Protein AF-A0A196PBF8-F1 (afdb_monomer)

Solvent-accessible surface area (backbone atoms only — not comparable to full-atom values): 7611 Å² total; per-residue (Å²): 112,65,60,64,51,43,70,72,66,62,53,79,57,49,61,44,73,48,82,74,84,78,65,55,90,94,41,50,70,62,51,52,50,53,50,51,54,47,49,53,50,51,54,47,30,60,76,70,74,30,44,77,48,69,43,46,65,38,57,39,31,30,69,71,70,72,44,47,84,59,55,67,86,63,37,44,60,50,45,34,52,42,38,46,73,38,42,36,80,57,92,47,56,69,51,22,52,50,51,44,40,43,51,53,42,42,32,75,76,69,70,46,74,93,69,74,38,77,62,63,77,90,85,88,80,72,94,131

pLDDT: mean 85.93, std 16.29, range [35.59, 97.12]

Secondary structure (DSSP, 8-state):
-HHHHHHHH--SEEEEEPPP-SPPTT-HHHHHHHHHHHHHHHHHHHHTT-EEEEE-HHHHHHHHHS-SS--HHHHHHHHHHHHHHTT----SHHHHHHHHHHHHHHHHHH-----S-TT---------

Structure (mmCIF, N/CA/C/O backbone):
data_AF-A0A196PBF8-F1
#
_entry.id   AF-A0A196PBF8-F1
#
loop_
_atom_site.group_PDB
_atom_site.id
_atom_site.type_symbol
_atom_site.label_atom_id
_atom_site.label_alt_id
_atom_site.label_comp_id
_atom_site.label_asym_id
_atom_site.label_entity_id
_atom_site.label_seq_id
_atom_site.pdbx_PDB_ins_code
_atom_site.Cartn_x
_atom_site.Cartn_y
_atom_site.Cartn_z
_atom_site.occupancy
_atom_site.B_iso_or_equiv
_atom_site.auth_seq_id
_atom_site.auth_comp_id
_atom_site.auth_asym_id
_atom_site.auth_atom_id
_atom_site.pdbx_PDB_model_num
ATOM 1 N N . MET A 1 1 ? 2.439 -14.419 8.067 1.00 77.81 1 MET A N 1
ATOM 2 C CA . MET A 1 1 ? 2.489 -12.978 8.415 1.00 77.81 1 MET A CA 1
ATOM 3 C C . MET A 1 1 ? 1.103 -12.334 8.412 1.00 77.81 1 MET A C 1
ATOM 5 O O . MET A 1 1 ? 0.686 -11.875 9.465 1.00 77.81 1 MET A O 1
ATOM 9 N N . THR A 1 2 ? 0.373 -12.350 7.289 1.00 85.81 2 THR A N 1
ATOM 10 C CA . THR A 1 2 ? -0.939 -11.686 7.128 1.00 85.81 2 THR A CA 1
ATOM 11 C C . THR A 1 2 ? -1.983 -12.100 8.167 1.00 85.81 2 THR A C 1
ATOM 13 O O . THR A 1 2 ? -2.582 -11.231 8.783 1.00 85.81 2 THR A O 1
ATOM 16 N N . ALA A 1 3 ? -2.146 -13.403 8.431 1.00 91.12 3 ALA A N 1
ATOM 17 C CA . ALA A 1 3 ? -3.136 -13.897 9.397 1.00 91.12 3 ALA A CA 1
ATOM 18 C C . ALA A 1 3 ? -2.917 -13.305 10.798 1.00 91.12 3 ALA A C 1
ATOM 20 O O . ALA A 1 3 ? -3.830 -12.733 11.378 1.00 91.12 3 ALA A O 1
ATOM 21 N N . ARG A 1 4 ? -1.666 -13.333 11.276 1.00 95.31 4 ARG A N 1
ATOM 22 C CA . ARG A 1 4 ? -1.268 -12.751 12.565 1.00 95.31 4 ARG A CA 1
ATOM 23 C C . ARG A 1 4 ? -1.575 -11.253 12.651 1.00 95.31 4 ARG A C 1
ATOM 25 O O . ARG A 1 4 ? -1.963 -10.778 13.710 1.00 95.31 4 ARG A O 1
ATOM 32 N N . LEU A 1 5 ? -1.365 -10.504 11.565 1.00 93.56 5 LEU A N 1
ATOM 33 C CA . LEU A 1 5 ? -1.627 -9.061 11.540 1.00 93.56 5 LEU A CA 1
ATOM 34 C C . LEU A 1 5 ? -3.126 -8.752 11.507 1.00 93.56 5 LEU A C 1
ATOM 36 O O . LEU A 1 5 ? -3.553 -7.838 12.205 1.00 93.56 5 LEU A O 1
ATOM 40 N N . ILE A 1 6 ? -3.910 -9.530 10.758 1.00 94.62 6 ILE A N 1
ATOM 41 C CA . ILE A 1 6 ? -5.373 -9.427 10.761 1.00 94.62 6 ILE A CA 1
ATOM 42 C C . ILE A 1 6 ? -5.926 -9.738 12.152 1.00 94.62 6 ILE A C 1
ATOM 44 O O . ILE A 1 6 ? -6.746 -8.983 12.656 1.00 94.62 6 ILE A O 1
ATOM 48 N N . ASP A 1 7 ? -5.440 -10.794 12.801 1.00 95.69 7 ASP A N 1
ATOM 49 C CA . ASP A 1 7 ? -5.904 -11.168 14.138 1.00 95.69 7 ASP A CA 1
ATOM 50 C C . ASP A 1 7 ? -5.532 -10.111 15.187 1.00 95.69 7 ASP A C 1
ATOM 52 O O . ASP A 1 7 ? -6.352 -9.766 16.033 1.00 95.69 7 ASP A O 1
ATOM 56 N N . LYS A 1 8 ? -4.315 -9.553 15.103 1.00 96.44 8 LYS A N 1
ATOM 57 C CA . LYS A 1 8 ? -3.841 -8.521 16.033 1.00 96.44 8 LYS A CA 1
ATOM 58 C C . LYS A 1 8 ? -4.602 -7.202 15.888 1.00 96.44 8 LYS A C 1
ATOM 60 O O . LYS A 1 8 ? -4.997 -6.621 16.891 1.00 96.44 8 LYS A O 1
ATOM 65 N N . TRP A 1 9 ? -4.729 -6.700 14.663 1.00 95.31 9 TRP A N 1
ATOM 66 C CA . TRP A 1 9 ? -5.210 -5.337 14.410 1.00 95.31 9 TRP A CA 1
ATOM 67 C C . TRP A 1 9 ? -6.675 -5.268 13.990 1.00 95.31 9 TRP A C 1
ATOM 69 O O . TRP A 1 9 ? -7.223 -4.175 13.928 1.00 95.31 9 TRP A O 1
ATOM 79 N N . ARG A 1 10 ? -7.294 -6.418 13.694 1.00 95.00 10 ARG A N 1
ATOM 80 C CA . ARG A 1 10 ? -8.693 -6.559 13.264 1.00 95.00 10 ARG A CA 1
ATOM 81 C C . ARG A 1 10 ? -9.118 -5.496 12.236 1.00 95.00 10 ARG A C 1
ATOM 83 O O . ARG A 1 10 ? -10.096 -4.794 12.471 1.00 95.00 10 ARG A O 1
ATOM 90 N N . PRO A 1 11 ? -8.383 -5.345 11.118 1.00 94.81 11 PRO A N 1
ATOM 91 C CA . PRO A 1 11 ? -8.675 -4.295 10.155 1.00 94.81 11 PRO A CA 1
ATOM 92 C C . PRO A 1 11 ? -9.980 -4.578 9.402 1.00 94.81 11 PRO A C 1
ATOM 94 O O . PRO A 1 11 ? -10.255 -5.724 9.044 1.00 94.81 11 PRO A O 1
ATOM 97 N N . ASP A 1 12 ? -10.717 -3.524 9.055 1.00 93.94 12 ASP A N 1
ATOM 98 C CA . ASP A 1 12 ? -11.895 -3.620 8.179 1.00 93.94 12 ASP A CA 1
ATOM 99 C C . ASP A 1 12 ? -11.515 -3.991 6.735 1.00 93.94 12 ASP A C 1
ATOM 101 O O . ASP A 1 12 ? -12.279 -4.627 6.002 1.00 93.94 12 ASP A O 1
ATOM 105 N N . ALA A 1 13 ? -10.311 -3.595 6.312 1.00 94.88 13 ALA A N 1
ATOM 106 C CA . ALA A 1 13 ? -9.779 -3.897 4.994 1.00 94.88 13 ALA A CA 1
ATOM 107 C C . ALA A 1 13 ? -8.250 -4.035 4.985 1.00 94.88 13 ALA A C 1
ATOM 109 O O . ALA A 1 13 ? -7.533 -3.364 5.725 1.00 94.88 13 ALA A O 1
ATOM 110 N N . VAL A 1 14 ? -7.753 -4.861 4.067 1.00 95.88 14 VAL A N 1
ATOM 111 C CA . VAL A 1 14 ? -6.351 -4.916 3.651 1.00 95.88 14 VAL A CA 1
ATOM 112 C C . VAL A 1 14 ? -6.232 -4.238 2.291 1.00 95.88 14 VAL A C 1
ATOM 114 O O . VAL A 1 14 ? -6.950 -4.579 1.353 1.00 95.88 14 VAL A O 1
ATOM 117 N N . VAL A 1 15 ? -5.310 -3.289 2.171 1.00 95.50 15 VAL A N 1
ATOM 118 C CA . VAL A 1 15 ? -5.050 -2.577 0.917 1.00 95.50 15 VAL A CA 1
ATOM 119 C C . VAL A 1 15 ? -3.709 -3.028 0.362 1.00 95.50 15 VAL A C 1
ATOM 121 O O . VAL A 1 15 ? -2.726 -3.083 1.098 1.00 95.50 15 VAL A O 1
ATOM 124 N N . ILE A 1 16 ? -3.668 -3.359 -0.926 1.00 94.25 16 ILE A N 1
ATOM 125 C CA . ILE A 1 16 ? -2.442 -3.745 -1.628 1.00 94.25 16 ILE A CA 1
ATOM 126 C C . ILE A 1 16 ? -2.334 -3.022 -2.972 1.00 94.25 16 ILE A C 1
ATOM 128 O O . ILE A 1 16 ? -3.329 -2.606 -3.567 1.00 94.25 16 ILE A O 1
ATOM 132 N N . GLU A 1 17 ? -1.119 -2.896 -3.491 1.00 91.62 17 GLU A N 1
ATOM 133 C CA . GLU A 1 17 ? -0.907 -2.412 -4.855 1.00 91.62 17 GLU A CA 1
ATOM 134 C C . GLU A 1 17 ? -1.451 -3.416 -5.869 1.00 91.62 17 GLU A C 1
ATOM 136 O O . GLU A 1 17 ? -1.281 -4.622 -5.698 1.00 91.62 17 GLU A O 1
ATOM 141 N N . LYS A 1 18 ? -2.057 -2.953 -6.962 1.00 90.25 18 LYS A N 1
ATOM 142 C CA . LYS A 1 18 ? -2.538 -3.791 -8.064 1.00 90.25 18 LYS A CA 1
ATOM 143 C C . LYS A 1 18 ? -1.359 -4.367 -8.848 1.00 90.25 18 LYS A C 1
ATOM 145 O O . LYS A 1 18 ? -0.449 -3.648 -9.249 1.00 90.25 18 LYS A O 1
ATOM 150 N N . GLY A 1 19 ? -1.391 -5.674 -9.076 1.00 82.56 19 GLY A N 1
ATOM 151 C CA . GLY A 1 19 ? -0.352 -6.397 -9.793 1.00 82.56 19 GLY A CA 1
ATOM 152 C C . GLY A 1 19 ? -0.489 -6.165 -11.287 1.00 82.56 19 GLY A C 1
ATOM 153 O O . GLY A 1 19 ? -1.598 -6.149 -11.821 1.00 82.56 19 GLY A O 1
ATOM 154 N N . ILE A 1 20 ? 0.641 -5.998 -11.964 1.00 80.06 20 ILE A N 1
ATOM 155 C CA . ILE A 1 20 ? 0.693 -5.872 -13.417 1.00 80.06 20 ILE A CA 1
ATOM 156 C C . ILE A 1 20 ? 1.192 -7.207 -13.965 1.00 80.06 20 ILE A C 1
ATOM 158 O O . ILE A 1 20 ? 2.303 -7.632 -13.658 1.00 80.06 20 ILE A O 1
ATOM 162 N N . ALA A 1 21 ? 0.342 -7.880 -14.744 1.00 66.94 21 ALA A N 1
ATOM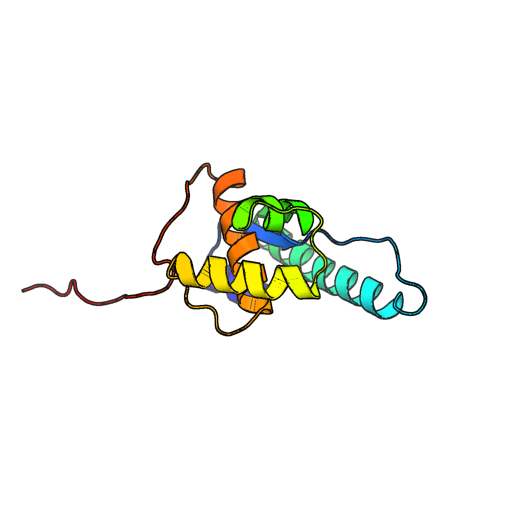 163 C CA . ALA A 1 21 ? 0.653 -9.174 -15.352 1.00 66.94 21 ALA A CA 1
ATOM 164 C C . ALA A 1 21 ? 1.579 -9.059 -16.575 1.00 66.94 21 ALA A C 1
ATOM 166 O O . ALA A 1 21 ? 2.145 -10.061 -17.001 1.00 66.94 21 ALA A O 1
ATOM 167 N N . ALA A 1 22 ? 1.745 -7.852 -17.134 1.00 64.69 22 ALA A N 1
ATOM 168 C CA . ALA A 1 22 ? 2.682 -7.607 -18.224 1.00 64.69 22 ALA A CA 1
ATOM 169 C C . ALA A 1 22 ? 4.113 -7.843 -17.719 1.00 64.69 22 ALA A C 1
ATOM 171 O O . ALA A 1 22 ? 4.675 -7.033 -16.979 1.00 64.69 22 ALA A O 1
ATOM 172 N N . GLY A 1 23 ? 4.664 -9.005 -18.072 1.00 58.12 23 GLY A N 1
ATOM 173 C CA . GLY A 1 23 ? 6.022 -9.390 -17.726 1.00 58.12 23 GLY A CA 1
ATOM 174 C C . GLY A 1 23 ? 7.022 -8.413 -18.332 1.00 58.12 23 GLY A C 1
ATOM 175 O O . GLY A 1 23 ? 6.941 -8.064 -19.507 1.00 58.12 23 GLY A O 1
ATOM 176 N N . VAL A 1 24 ? 7.984 -7.977 -17.526 1.00 63.16 24 VAL A N 1
ATOM 177 C CA . VAL A 1 24 ? 9.240 -7.463 -18.073 1.00 63.16 24 VAL A CA 1
ATOM 178 C C . VAL A 1 24 ? 10.032 -8.691 -18.498 1.00 63.16 24 VAL A C 1
ATOM 180 O O . VAL A 1 24 ? 10.229 -9.572 -17.659 1.00 63.16 24 VAL A O 1
ATOM 183 N N . ALA A 1 25 ? 10.460 -8.747 -19.761 1.00 70.06 25 ALA A N 1
ATOM 184 C CA . ALA A 1 25 ? 11.254 -9.856 -20.285 1.00 70.06 25 ALA A CA 1
ATOM 185 C C . ALA A 1 25 ? 12.413 -10.196 -19.328 1.00 70.06 25 ALA A C 1
ATOM 187 O O . ALA A 1 25 ? 13.184 -9.311 -18.941 1.00 70.06 25 ALA A O 1
ATOM 188 N N . GLY A 1 26 ? 12.493 -11.455 -18.896 1.00 76.00 26 GLY A N 1
ATOM 189 C CA . GLY A 1 26 ? 13.500 -11.938 -17.944 1.00 76.00 26 GLY A CA 1
ATOM 190 C C . GLY A 1 26 ? 13.167 -11.709 -16.461 1.00 76.00 26 GLY A C 1
ATOM 191 O O . GLY A 1 26 ? 14.025 -11.917 -15.602 1.00 76.00 26 GLY A O 1
ATOM 192 N N . LYS A 1 27 ? 11.949 -11.264 -16.121 1.00 79.81 27 LYS A N 1
ATOM 193 C CA . LYS A 1 27 ? 11.463 -11.102 -14.731 1.00 79.81 27 LYS A CA 1
ATOM 194 C C . LYS A 1 27 ? 10.181 -11.882 -14.436 1.00 79.81 27 LYS A C 1
ATOM 196 O O . LYS A 1 27 ? 9.553 -11.659 -13.400 1.00 79.81 27 LYS A O 1
ATOM 201 N N . GLU A 1 28 ? 9.797 -12.809 -15.303 1.00 83.69 28 GLU A N 1
ATOM 202 C CA . GLU A 1 28 ? 8.547 -13.569 -15.243 1.00 83.69 28 GLU A CA 1
ATOM 203 C C . GLU A 1 28 ? 8.421 -14.338 -13.925 1.00 83.69 28 GLU A C 1
ATOM 205 O O . GLU A 1 28 ? 7.393 -14.243 -13.258 1.00 83.69 28 GLU A O 1
ATOM 210 N N . ALA A 1 29 ? 9.491 -15.008 -13.485 1.00 84.50 29 ALA A N 1
ATOM 211 C CA . ALA A 1 29 ? 9.508 -15.747 -12.222 1.00 84.50 29 ALA A CA 1
ATOM 212 C C . ALA A 1 29 ? 9.235 -14.840 -11.008 1.00 84.50 29 ALA A C 1
ATOM 214 O O . ALA A 1 29 ? 8.464 -15.193 -10.116 1.00 84.50 29 ALA A O 1
ATOM 215 N N . ARG A 1 30 ? 9.810 -13.629 -10.992 1.00 83.69 30 ARG A N 1
ATOM 216 C CA . ARG A 1 30 ? 9.581 -12.646 -9.921 1.00 83.69 30 ARG A CA 1
ATOM 217 C C . ARG A 1 30 ? 8.144 -12.128 -9.936 1.00 83.69 30 ARG A C 1
ATOM 219 O O . ARG A 1 30 ? 7.551 -11.946 -8.874 1.00 83.69 30 ARG A O 1
ATOM 226 N N . VAL A 1 31 ? 7.585 -11.894 -11.124 1.00 85.12 31 VAL A N 1
ATOM 227 C CA . VAL A 1 31 ? 6.181 -11.490 -11.281 1.00 85.12 31 VAL A CA 1
ATOM 228 C C . VAL A 1 31 ? 5.262 -12.601 -10.770 1.00 85.12 31 VAL A C 1
ATOM 230 O O . VAL A 1 31 ? 4.426 -12.342 -9.908 1.00 85.12 31 VAL A O 1
ATOM 233 N N . GLN A 1 32 ? 5.465 -13.846 -11.203 1.00 87.44 32 GLN A N 1
ATOM 234 C CA . GLN A 1 32 ? 4.694 -15.007 -10.745 1.00 87.44 32 GLN A CA 1
ATOM 235 C C . GLN A 1 32 ? 4.773 -15.191 -9.226 1.00 87.44 32 GLN A C 1
ATOM 237 O O . GLN A 1 32 ? 3.748 -15.389 -8.576 1.00 87.44 32 GLN A O 1
ATOM 242 N N . GLN A 1 33 ? 5.962 -15.045 -8.639 1.00 89.19 33 GLN A N 1
ATOM 243 C CA . GLN A 1 33 ? 6.145 -15.114 -7.192 1.00 89.19 33 GLN A CA 1
ATOM 244 C C . GLN A 1 33 ? 5.346 -14.021 -6.460 1.00 89.19 33 GLN A C 1
ATOM 246 O O . GLN A 1 33 ? 4.676 -14.307 -5.467 1.00 89.19 33 GLN A O 1
ATOM 251 N N . ALA A 1 34 ? 5.351 -12.784 -6.969 1.00 87.38 34 ALA A N 1
ATOM 252 C CA . ALA A 1 34 ? 4.554 -11.692 -6.410 1.00 87.38 34 ALA A CA 1
ATOM 253 C C . ALA A 1 34 ? 3.041 -11.968 -6.504 1.00 87.38 34 ALA A C 1
ATOM 255 O O . ALA A 1 34 ? 2.302 -11.672 -5.560 1.00 87.38 34 ALA A O 1
ATOM 256 N N . PHE A 1 35 ? 2.573 -12.577 -7.599 1.00 90.69 35 PHE A N 1
ATOM 257 C CA . PHE A 1 35 ? 1.187 -13.042 -7.723 1.00 90.69 35 PHE A CA 1
ATOM 258 C C . PHE A 1 35 ? 0.865 -14.180 -6.744 1.00 90.69 35 PHE A C 1
ATOM 260 O O . PHE A 1 35 ? -0.209 -14.169 -6.145 1.00 90.69 35 PHE A O 1
ATOM 267 N N . GLY A 1 36 ? 1.798 -15.104 -6.502 1.00 91.94 36 GLY A N 1
ATOM 268 C CA . GLY A 1 36 ? 1.658 -16.148 -5.484 1.00 91.94 36 GLY A CA 1
ATOM 269 C C . GLY A 1 36 ? 1.493 -15.569 -4.075 1.00 91.94 36 GLY A C 1
ATOM 270 O O . GLY A 1 36 ? 0.536 -15.896 -3.373 1.00 91.94 36 GLY A O 1
ATOM 271 N N . TYR A 1 37 ? 2.360 -14.631 -3.678 1.00 92.06 37 TYR A N 1
ATOM 272 C CA . TYR A 1 37 ? 2.250 -13.946 -2.383 1.00 92.06 37 TYR A CA 1
ATOM 273 C C . TYR A 1 37 ? 0.946 -13.164 -2.237 1.00 92.06 37 TYR A C 1
ATOM 275 O O . TYR A 1 37 ? 0.314 -13.198 -1.180 1.00 92.06 37 TYR A O 1
ATOM 283 N N . ARG A 1 38 ? 0.506 -12.506 -3.309 1.00 92.69 38 ARG A N 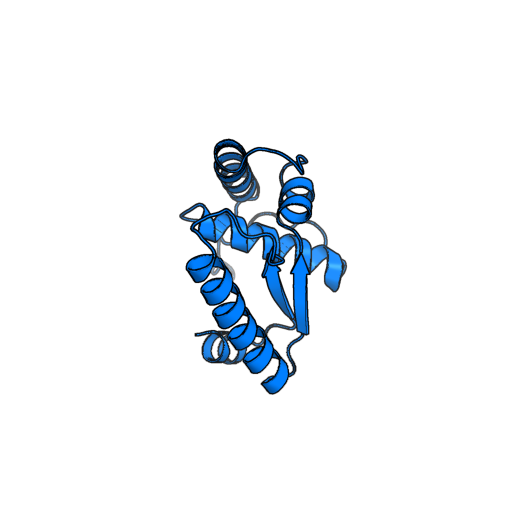1
ATOM 284 C CA . ARG A 1 38 ? -0.800 -11.849 -3.367 1.00 92.69 38 ARG A CA 1
ATOM 285 C C . ARG A 1 38 ? -1.936 -12.848 -3.156 1.00 92.69 38 ARG A C 1
ATOM 287 O O . ARG A 1 38 ? -2.802 -12.592 -2.325 1.00 92.69 38 ARG A O 1
ATOM 294 N N . GLY A 1 39 ? -1.900 -13.998 -3.828 1.00 93.94 39 GLY A N 1
ATOM 295 C CA . GLY A 1 39 ? -2.866 -15.081 -3.633 1.00 93.94 39 GLY A CA 1
ATOM 296 C C . GLY A 1 39 ? -2.978 -15.509 -2.166 1.00 93.94 39 GLY A C 1
ATOM 297 O O . GLY A 1 39 ? -4.085 -15.631 -1.644 1.00 93.94 39 GLY A O 1
ATOM 298 N N . CYS A 1 40 ? -1.849 -15.622 -1.459 1.00 95.25 40 CYS A N 1
ATOM 299 C CA . CYS A 1 40 ? -1.844 -15.909 -0.022 1.00 95.25 40 CYS A CA 1
ATOM 300 C C . CYS A 1 40 ? -2.544 -14.818 0.809 1.00 95.25 40 CYS A C 1
ATOM 302 O O . CYS A 1 40 ? -3.277 -15.140 1.744 1.00 95.25 40 CYS A O 1
ATOM 304 N N . ILE A 1 41 ? -2.350 -13.535 0.481 1.00 95.06 41 ILE A N 1
ATOM 305 C CA . ILE A 1 41 ? -3.036 -12.421 1.160 1.00 95.06 41 ILE A CA 1
ATOM 306 C C . IL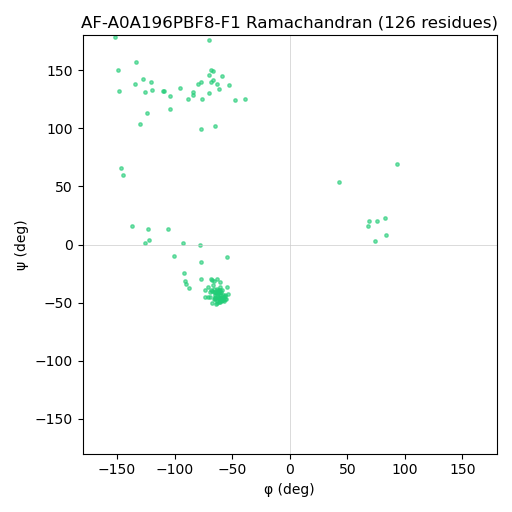E A 1 41 ? -4.549 -12.521 0.943 1.00 95.06 41 ILE A C 1
ATOM 308 O O . ILE A 1 41 ? -5.298 -12.477 1.920 1.00 95.06 41 ILE A O 1
ATOM 312 N N . PHE A 1 42 ? -4.991 -12.714 -0.304 1.00 95.38 42 PHE A N 1
ATOM 313 C CA . PHE A 1 42 ? -6.408 -12.872 -0.639 1.00 95.38 42 PHE A CA 1
ATOM 314 C C . PHE A 1 42 ? -7.044 -14.065 0.071 1.00 95.38 42 PHE A C 1
ATOM 316 O O . PHE A 1 42 ? -8.103 -13.915 0.676 1.00 95.38 42 PHE A O 1
ATOM 323 N N . GLY A 1 43 ? -6.392 -15.230 0.042 1.00 96.50 43 GLY A N 1
ATOM 324 C CA . GLY A 1 43 ? -6.891 -16.435 0.703 1.00 96.50 43 GLY A CA 1
ATOM 325 C C . GLY A 1 43 ? -7.083 -16.223 2.203 1.00 96.50 43 GLY A C 1
ATOM 326 O O . GLY A 1 43 ? -8.154 -16.497 2.740 1.00 96.50 43 GLY A O 1
ATOM 327 N N . VAL A 1 44 ? -6.080 -15.655 2.879 1.00 97.00 44 VAL A N 1
ATOM 328 C CA . VAL A 1 44 ? -6.161 -15.373 4.319 1.00 97.00 44 VAL A CA 1
ATOM 329 C C . VAL A 1 44 ? -7.237 -14.335 4.637 1.00 97.00 44 VAL A C 1
ATOM 331 O O . VAL A 1 44 ? -8.039 -14.561 5.541 1.00 97.00 44 VAL A O 1
ATOM 334 N N . ALA A 1 45 ? -7.290 -13.222 3.905 1.00 96.19 45 ALA A N 1
ATOM 335 C CA . ALA A 1 45 ? -8.298 -12.188 4.126 1.00 96.19 45 ALA A CA 1
ATOM 336 C C . ALA A 1 45 ? -9.719 -12.737 3.920 1.00 96.19 45 ALA A C 1
ATOM 338 O O . ALA A 1 45 ? -10.593 -12.518 4.758 1.00 96.19 45 ALA A O 1
ATOM 339 N N . ARG A 1 46 ? -9.925 -13.556 2.878 1.00 96.25 46 ARG A N 1
ATOM 340 C CA . ARG A 1 46 ? -11.203 -14.220 2.595 1.00 96.25 46 ARG A CA 1
ATOM 341 C C . ARG A 1 46 ? -11.633 -15.173 3.708 1.00 96.25 46 ARG A C 1
ATOM 343 O O . ARG A 1 46 ? -12.817 -15.183 4.046 1.00 96.25 46 ARG A O 1
ATOM 350 N N . MET A 1 47 ? -10.703 -15.953 4.263 1.00 96.81 47 MET A N 1
ATOM 351 C CA . MET A 1 47 ? -10.967 -16.842 5.404 1.00 96.81 47 MET A CA 1
ATOM 352 C C . MET A 1 47 ? -11.313 -16.066 6.678 1.00 96.81 47 MET A C 1
ATOM 354 O O . MET A 1 47 ? -12.082 -16.549 7.500 1.00 96.81 47 MET A O 1
ATOM 358 N N . LYS A 1 48 ? -10.758 -14.861 6.841 1.00 96.00 48 LYS A N 1
ATOM 359 C CA . LYS A 1 48 ? -10.974 -13.997 8.010 1.00 96.00 48 LYS A CA 1
ATOM 360 C C . LYS A 1 48 ? -12.125 -12.996 7.838 1.00 96.00 48 LYS A C 1
ATOM 362 O O . LYS A 1 48 ? -12.366 -12.209 8.744 1.00 96.00 48 LYS A O 1
ATOM 367 N N . GLY A 1 49 ? -12.821 -13.007 6.699 1.00 95.62 49 GLY A N 1
ATOM 368 C CA . GLY A 1 49 ? -13.917 -12.072 6.415 1.00 95.62 49 GLY A CA 1
ATOM 369 C C . GLY A 1 49 ? -13.475 -10.617 6.223 1.00 95.62 49 GLY A C 1
ATOM 370 O O . GLY A 1 49 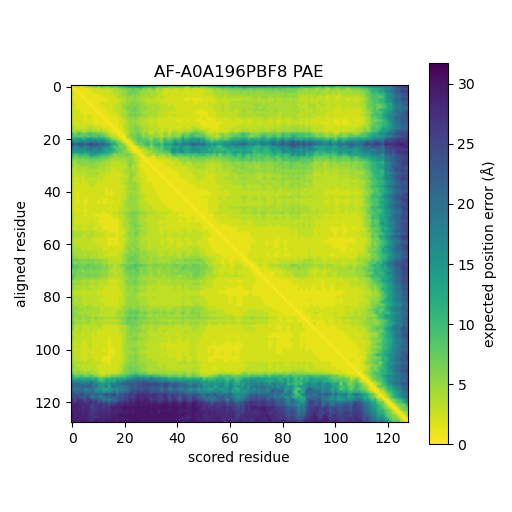? -14.296 -9.716 6.346 1.00 95.62 49 GLY A O 1
ATOM 371 N N . VAL A 1 50 ? -12.196 -10.376 5.922 1.00 96.62 50 VAL A N 1
ATOM 372 C CA . VAL A 1 50 ? -11.638 -9.030 5.735 1.00 96.62 50 VAL A CA 1
ATOM 373 C C . VAL A 1 50 ? -11.642 -8.663 4.254 1.00 96.62 50 VAL A C 1
ATOM 375 O O . VAL A 1 50 ? -11.230 -9.457 3.404 1.00 96.62 50 VAL A O 1
ATOM 378 N N . LYS A 1 51 ? -12.085 -7.443 3.930 1.00 95.06 51 LYS A N 1
ATOM 379 C CA . LYS A 1 51 ? -12.099 -6.939 2.551 1.00 95.06 51 LYS A CA 1
ATOM 380 C C . LYS A 1 51 ? -10.671 -6.729 2.048 1.00 95.06 51 LYS A C 1
ATOM 382 O O . LYS A 1 51 ? -9.830 -6.209 2.773 1.00 95.06 51 LYS A O 1
ATOM 387 N N . VAL A 1 52 ? -10.401 -7.069 0.791 1.00 95.81 52 VAL A N 1
ATOM 388 C CA . VAL A 1 52 ? -9.150 -6.690 0.118 1.00 95.81 52 VAL A CA 1
ATOM 389 C C . VAL A 1 52 ? -9.462 -5.648 -0.946 1.00 95.81 52 VAL A C 1
ATOM 391 O O . VAL A 1 52 ? -10.403 -5.824 -1.719 1.00 95.81 52 VAL A O 1
ATOM 394 N N . ALA A 1 53 ? -8.693 -4.563 -0.976 1.00 95.31 53 ALA A N 1
ATOM 395 C CA . ALA A 1 53 ? -8.771 -3.536 -2.008 1.00 95.31 53 ALA A CA 1
ATOM 396 C C . ALA A 1 53 ? -7.432 -3.408 -2.732 1.00 95.31 53 ALA A C 1
ATOM 398 O O . ALA A 1 53 ? -6.370 -3.450 -2.108 1.00 95.31 53 ALA A O 1
ATOM 399 N N . GLU A 1 54 ? -7.495 -3.226 -4.048 1.00 95.19 54 GLU A N 1
ATOM 400 C CA . GLU A 1 54 ? -6.320 -3.065 -4.896 1.00 95.19 54 GLU A CA 1
ATOM 401 C C . GLU A 1 54 ? -6.349 -1.708 -5.594 1.00 95.19 54 GLU A C 1
ATOM 403 O O . GLU A 1 54 ? -7.358 -1.341 -6.198 1.00 95.19 54 GLU A O 1
ATOM 408 N N . TYR A 1 55 ? -5.226 -0.992 -5.571 1.00 95.31 55 TYR A N 1
ATOM 409 C CA . TYR A 1 55 ? -5.065 0.275 -6.291 1.00 95.31 55 TYR A CA 1
ATOM 410 C C . TYR A 1 55 ? -3.824 0.243 -7.163 1.00 95.31 55 TYR A C 1
ATOM 412 O O . TYR A 1 55 ? -2.808 -0.332 -6.777 1.00 95.31 55 TYR A O 1
ATOM 420 N N . SER A 1 56 ? -3.885 0.839 -8.355 1.00 93.62 56 SER A N 1
ATOM 421 C CA . SER A 1 56 ? -2.686 0.908 -9.186 1.00 93.62 56 SER A CA 1
ATOM 422 C C . SER A 1 56 ? -1.650 1.830 -8.548 1.00 93.62 56 SER A C 1
ATOM 424 O O . SER A 1 56 ? -1.994 2.809 -7.888 1.00 93.62 56 SER A O 1
ATOM 426 N N . VAL A 1 57 ? -0.372 1.548 -8.796 1.00 92.38 57 VAL A N 1
ATOM 427 C CA . VAL A 1 57 ? 0.732 2.426 -8.380 1.00 92.38 57 VAL A CA 1
ATOM 428 C C . VAL A 1 57 ? 0.524 3.852 -8.902 1.00 92.38 57 VAL A C 1
ATOM 430 O O . VAL A 1 57 ? 0.804 4.815 -8.196 1.00 92.38 57 VAL A O 1
ATOM 433 N N . GLY A 1 58 ? -0.025 3.987 -10.113 1.00 94.06 58 GLY A N 1
ATOM 434 C CA . GLY A 1 58 ? -0.395 5.281 -10.679 1.00 94.06 58 GLY A CA 1
ATOM 435 C C . GLY A 1 58 ? -1.434 6.019 -9.835 1.00 94.06 58 GLY A C 1
ATOM 436 O O . GLY A 1 58 ? -1.215 7.181 -9.525 1.00 94.06 58 GLY A O 1
ATOM 437 N N . ASP A 1 59 ? -2.512 5.350 -9.408 1.00 95.56 59 ASP A N 1
ATOM 438 C CA . ASP A 1 59 ? -3.548 5.975 -8.566 1.00 95.56 59 ASP A CA 1
ATOM 439 C C . ASP A 1 59 ? -2.987 6.424 -7.213 1.00 95.56 59 ASP A C 1
ATOM 441 O O . ASP A 1 59 ? -3.349 7.483 -6.713 1.00 95.56 59 ASP A O 1
ATOM 445 N N . ILE A 1 60 ? -2.106 5.613 -6.616 1.00 95.31 60 ILE A N 1
ATOM 446 C CA . ILE A 1 60 ? -1.473 5.912 -5.324 1.00 95.31 60 ILE A CA 1
ATOM 447 C C . ILE A 1 60 ? -0.574 7.147 -5.445 1.00 95.31 60 ILE A C 1
ATOM 449 O O . ILE A 1 60 ? -0.631 8.044 -4.603 1.00 95.31 60 ILE A O 1
ATOM 453 N N . ARG A 1 61 ? 0.231 7.222 -6.510 1.00 95.19 61 ARG A N 1
ATOM 454 C CA . ARG A 1 61 ? 1.119 8.365 -6.763 1.00 95.19 61 ARG A CA 1
ATOM 455 C C . ARG A 1 61 ? 0.341 9.624 -7.127 1.00 95.19 61 ARG A C 1
ATOM 457 O O . ARG A 1 61 ? 0.616 10.682 -6.578 1.00 95.19 61 ARG A O 1
ATOM 464 N N . GLU A 1 62 ? -0.649 9.513 -8.003 1.00 95.19 62 GLU A N 1
ATOM 465 C CA . GLU A 1 62 ? -1.536 10.621 -8.362 1.00 95.19 62 GLU A CA 1
ATOM 466 C C . GLU A 1 62 ? -2.221 11.196 -7.122 1.00 95.19 62 GLU A C 1
ATOM 468 O O . GLU A 1 62 ? -2.227 12.406 -6.922 1.00 95.19 62 GLU A O 1
ATOM 473 N N . TYR A 1 63 ? -2.705 10.323 -6.240 1.00 93.12 63 TYR A N 1
ATOM 474 C CA . TYR A 1 63 ? -3.326 10.726 -4.990 1.00 93.12 63 TYR A CA 1
ATOM 475 C C . TYR A 1 63 ? -2.373 11.490 -4.059 1.00 93.12 63 TYR A C 1
ATOM 477 O O . TYR A 1 63 ? -2.734 12.544 -3.543 1.00 93.12 63 TYR A O 1
ATOM 485 N N . LEU A 1 64 ? -1.169 10.960 -3.822 1.00 92.81 64 LEU A N 1
ATOM 486 C CA . LEU A 1 64 ? -0.288 11.506 -2.789 1.00 92.81 64 LEU A CA 1
ATOM 487 C C . LEU A 1 64 ? 0.606 12.651 -3.286 1.00 92.81 64 LEU A C 1
ATOM 489 O O . LEU A 1 64 ? 0.897 13.578 -2.534 1.00 92.81 64 LEU A O 1
ATOM 493 N N . ILE A 1 65 ? 1.088 12.565 -4.526 1.00 94.81 65 ILE A N 1
ATOM 494 C CA . ILE A 1 65 ? 2.079 13.495 -5.088 1.00 94.81 65 ILE A CA 1
ATOM 495 C C . ILE A 1 65 ? 1.594 14.208 -6.355 1.00 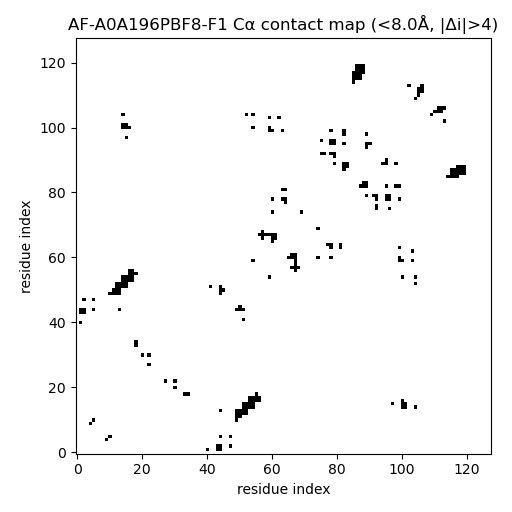94.81 65 ILE A C 1
ATOM 497 O O . ILE A 1 65 ? 2.377 14.938 -6.958 1.00 94.81 65 ILE A O 1
ATOM 501 N N . GLY A 1 66 ? 0.341 13.996 -6.770 1.00 94.56 66 GLY A N 1
ATOM 502 C CA . GLY A 1 66 ? -0.257 14.645 -7.942 1.00 94.56 66 GLY A CA 1
ATOM 503 C C . GLY A 1 66 ? 0.229 14.110 -9.292 1.00 94.56 66 GLY A C 1
ATOM 504 O O . GLY A 1 66 ? -0.167 14.632 -10.326 1.00 94.56 66 GLY A O 1
ATOM 505 N N . GLU A 1 67 ? 1.082 13.080 -9.306 1.00 94.00 67 GLU A N 1
ATOM 506 C CA . GLU A 1 67 ? 1.815 12.650 -10.503 1.00 94.00 67 GLU A CA 1
ATOM 507 C C . GLU A 1 67 ? 1.685 11.144 -10.746 1.00 94.00 67 GLU A C 1
ATOM 509 O O . GLU A 1 67 ? 2.350 10.327 -10.106 1.00 94.00 67 GLU A O 1
ATOM 514 N N .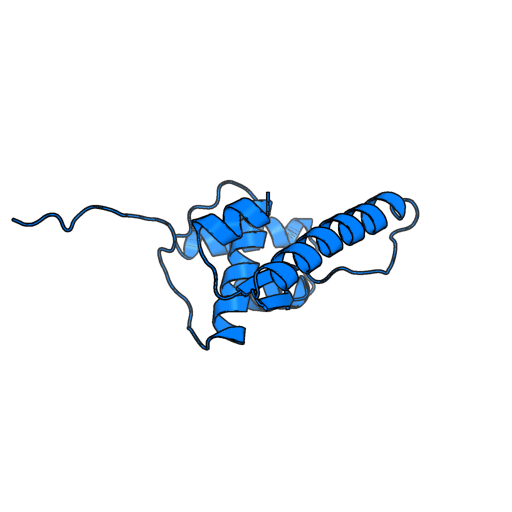 ARG A 1 68 ? 0.853 10.758 -11.719 1.00 93.00 68 ARG A N 1
ATOM 515 C CA . ARG A 1 68 ? 0.531 9.350 -12.007 1.00 93.00 68 ARG A CA 1
ATOM 516 C C . ARG A 1 68 ? 1.690 8.567 -12.634 1.00 93.00 68 ARG A C 1
ATOM 518 O O . ARG A 1 68 ? 1.964 7.428 -12.251 1.00 93.00 68 ARG A O 1
ATOM 525 N N . SER A 1 69 ? 2.351 9.166 -13.623 1.00 92.75 69 SER A N 1
ATOM 526 C CA . SER A 1 69 ? 3.244 8.465 -14.565 1.00 92.75 69 SER A CA 1
ATOM 527 C C . SER A 1 69 ? 4.731 8.721 -14.313 1.00 92.75 69 SER A C 1
ATOM 529 O O . SER A 1 69 ? 5.572 8.410 -15.157 1.00 92.75 69 SER A O 1
ATOM 531 N N . LEU A 1 70 ? 5.075 9.287 -13.154 1.00 92.31 70 LEU A N 1
ATOM 532 C CA . LEU A 1 70 ? 6.460 9.574 -12.808 1.00 92.31 70 LEU A CA 1
ATOM 533 C C . LEU A 1 70 ? 7.274 8.272 -12.717 1.00 92.31 70 LEU A C 1
ATOM 535 O O . LEU A 1 70 ? 6.814 7.267 -12.162 1.00 92.31 70 LEU A O 1
ATOM 539 N N . ARG A 1 71 ? 8.500 8.283 -13.254 1.00 91.25 71 ARG A N 1
ATOM 540 C CA . ARG A 1 71 ? 9.410 7.133 -13.174 1.00 91.25 71 ARG A CA 1
ATOM 541 C C . ARG A 1 71 ? 9.684 6.759 -11.714 1.00 91.25 71 ARG A C 1
ATOM 543 O O . ARG A 1 71 ? 9.749 7.625 -10.848 1.00 91.25 71 ARG A O 1
ATOM 550 N N . THR A 1 72 ? 9.841 5.466 -11.432 1.00 87.44 72 THR A N 1
ATOM 551 C CA . THR A 1 72 ? 9.917 4.941 -10.054 1.00 87.44 72 THR A CA 1
ATOM 552 C C . THR A 1 72 ? 11.080 5.507 -9.233 1.00 87.44 72 THR A C 1
ATOM 554 O O . THR A 1 72 ? 10.903 5.760 -8.046 1.00 87.44 72 THR A O 1
ATOM 557 N N . ASP A 1 73 ? 12.234 5.741 -9.858 1.00 92.38 73 ASP A N 1
ATOM 558 C CA . ASP A 1 73 ? 13.412 6.387 -9.257 1.00 92.38 73 ASP A CA 1
ATOM 559 C C . ASP A 1 73 ? 13.129 7.817 -8.777 1.00 92.38 73 ASP A C 1
ATOM 561 O O . ASP A 1 73 ? 13.659 8.241 -7.755 1.00 92.38 73 ASP A O 1
ATOM 565 N N . MET A 1 74 ? 12.236 8.526 -9.466 1.00 94.06 74 MET A N 1
ATOM 566 C CA . MET A 1 74 ? 11.794 9.870 -9.093 1.00 94.06 74 MET A CA 1
ATOM 567 C C . MET A 1 74 ? 10.561 9.854 -8.179 1.00 94.06 74 MET A C 1
ATOM 569 O O . MET A 1 74 ? 10.398 10.738 -7.338 1.00 94.06 74 MET A O 1
ATOM 573 N N . ALA A 1 75 ? 9.686 8.859 -8.328 1.00 94.62 75 ALA A N 1
ATOM 574 C CA . ALA A 1 75 ? 8.445 8.751 -7.571 1.00 94.62 75 ALA A CA 1
ATOM 575 C C . ALA A 1 75 ? 8.679 8.344 -6.112 1.00 94.62 75 ALA A C 1
ATOM 577 O O . ALA A 1 75 ? 8.109 8.973 -5.225 1.00 94.62 75 ALA A O 1
ATOM 578 N N . LYS A 1 76 ? 9.540 7.348 -5.851 1.00 94.00 76 LYS A N 1
ATOM 579 C CA . LYS A 1 76 ? 9.794 6.845 -4.488 1.00 94.00 76 LYS A CA 1
ATOM 580 C C . LYS A 1 76 ? 10.276 7.941 -3.521 1.00 94.00 76 LYS A C 1
ATOM 582 O O . LYS A 1 76 ? 9.663 8.090 -2.465 1.00 94.00 76 LYS A O 1
ATOM 587 N N . PRO A 1 77 ? 11.276 8.777 -3.874 1.00 96.94 77 PRO A N 1
ATOM 588 C CA . PRO A 1 77 ? 11.678 9.892 -3.019 1.00 96.94 77 PRO A CA 1
ATOM 589 C C . PRO A 1 77 ? 10.546 10.894 -2.767 1.00 96.94 77 PRO A C 1
ATOM 591 O O . PRO A 1 77 ? 10.386 11.373 -1.651 1.00 96.94 77 PRO A O 1
ATOM 594 N N . ARG A 1 78 ? 9.720 11.198 -3.778 1.00 96.81 78 ARG A N 1
ATOM 595 C CA . ARG A 1 78 ? 8.615 12.158 -3.621 1.00 96.81 78 ARG A CA 1
ATOM 596 C C . ARG A 1 78 ? 7.502 11.635 -2.722 1.00 96.81 78 ARG A C 1
ATOM 598 O O . ARG A 1 78 ? 6.990 12.405 -1.916 1.00 96.81 78 ARG A O 1
ATOM 605 N N . VAL A 1 79 ? 7.145 10.357 -2.853 1.00 96.69 79 VAL A N 1
ATOM 606 C CA . VAL A 1 79 ? 6.187 9.678 -1.967 1.00 96.69 79 VAL A CA 1
ATOM 607 C C . VAL A 1 79 ? 6.708 9.709 -0.533 1.00 96.69 79 VAL A C 1
ATOM 609 O O . VAL A 1 79 ? 5.996 10.143 0.366 1.00 96.69 79 VAL A O 1
ATOM 612 N N . PHE A 1 80 ? 7.974 9.349 -0.328 1.00 97.12 80 PHE A N 1
ATOM 613 C CA . PHE A 1 80 ? 8.612 9.373 0.986 1.00 97.12 80 PHE A CA 1
ATOM 614 C C . PHE A 1 80 ? 8.599 10.767 1.631 1.00 97.12 80 PHE A C 1
ATOM 616 O O . PHE A 1 80 ? 8.165 10.919 2.773 1.00 97.12 80 PHE A O 1
ATOM 623 N N . GLU A 1 81 ? 8.988 11.803 0.886 1.00 96.38 81 GLU A N 1
ATOM 624 C CA . GLU A 1 81 ? 8.952 13.186 1.372 1.00 96.38 81 GLU A CA 1
ATOM 625 C C . GLU A 1 81 ? 7.521 13.709 1.578 1.00 96.38 81 GLU A C 1
ATOM 627 O O . GLU A 1 81 ? 7.276 14.532 2.461 1.00 96.38 81 GLU A O 1
ATOM 632 N N . ALA A 1 82 ? 6.539 13.244 0.801 1.00 95.06 82 ALA A N 1
ATOM 633 C CA . ALA A 1 82 ? 5.130 13.539 1.058 1.00 95.06 82 ALA A CA 1
ATOM 634 C C . ALA A 1 82 ? 4.656 12.904 2.375 1.00 95.06 82 ALA A C 1
ATOM 636 O O . ALA A 1 82 ? 4.093 13.609 3.211 1.00 95.06 82 ALA A O 1
ATOM 637 N N . CYS A 1 83 ? 4.968 11.626 2.616 1.00 95.19 83 CYS A N 1
ATOM 638 C CA . CYS A 1 83 ? 4.670 10.950 3.880 1.00 95.19 83 CYS A CA 1
ATOM 639 C C . CYS A 1 83 ? 5.299 11.684 5.076 1.00 95.19 83 CYS A C 1
ATOM 641 O O . CYS A 1 83 ? 4.618 11.944 6.069 1.00 95.19 83 CYS A O 1
ATOM 643 N N . LYS A 1 84 ? 6.567 12.102 4.966 1.00 94.25 84 LYS A N 1
ATOM 644 C CA . LYS A 1 84 ? 7.237 12.893 6.008 1.00 94.25 84 LYS A CA 1
ATOM 645 C C . LYS A 1 84 ? 6.567 14.240 6.262 1.00 94.25 84 LYS A C 1
ATOM 647 O O . LYS A 1 84 ? 6.354 14.596 7.416 1.00 94.25 84 LYS A O 1
ATOM 652 N N . ARG A 1 85 ? 6.205 14.978 5.206 1.00 92.12 85 ARG A N 1
ATOM 653 C CA . ARG A 1 85 ? 5.505 16.272 5.329 1.00 92.12 85 ARG A CA 1
ATOM 654 C C . ARG A 1 85 ? 4.131 16.145 5.981 1.00 92.12 85 ARG A C 1
ATOM 656 O O . ARG A 1 85 ? 3.708 17.060 6.675 1.00 92.12 85 ARG A O 1
ATOM 663 N N . LEU A 1 86 ? 3.467 15.005 5.808 1.00 90.25 86 LEU A N 1
ATOM 664 C CA . LEU A 1 86 ? 2.219 14.674 6.499 1.00 90.25 86 LEU A CA 1
ATOM 665 C C . LEU A 1 86 ? 2.435 14.227 7.958 1.00 90.25 86 LEU A C 1
ATOM 667 O O . LEU A 1 86 ? 1.466 13.923 8.652 1.00 90.25 86 LEU A O 1
ATOM 671 N N . GLY A 1 87 ? 3.679 14.178 8.442 1.00 92.50 87 GLY A N 1
ATOM 672 C CA . GLY A 1 87 ? 4.018 13.745 9.798 1.00 92.50 87 GLY A CA 1
ATOM 673 C C . GLY A 1 87 ? 3.944 12.230 9.996 1.00 92.50 87 GLY A C 1
ATOM 674 O O . GLY A 1 87 ? 3.790 11.762 11.123 1.00 92.50 87 GLY A O 1
ATOM 675 N N . TRP A 1 88 ? 4.001 11.439 8.922 1.00 92.25 88 TRP A N 1
ATOM 676 C CA . TRP A 1 88 ? 3.980 9.982 9.022 1.00 92.25 88 TRP A CA 1
ATOM 677 C C . TRP A 1 88 ? 5.397 9.454 9.285 1.00 92.25 88 TRP A C 1
ATOM 679 O O . TRP A 1 88 ? 6.338 9.772 8.557 1.00 92.25 88 TRP A O 1
ATOM 689 N N . LYS A 1 89 ? 5.559 8.617 10.315 1.00 92.06 89 LYS A N 1
ATOM 690 C CA . LYS A 1 89 ? 6.813 7.915 10.615 1.00 92.06 89 LYS A CA 1
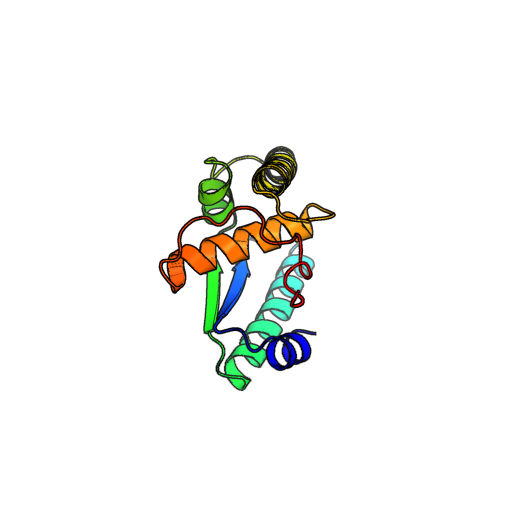ATOM 691 C C . LYS A 1 89 ? 6.963 6.734 9.654 1.00 92.06 89 LYS A C 1
ATOM 693 O O . LYS A 1 89 ? 6.357 5.687 9.845 1.00 92.06 89 LYS A O 1
ATOM 698 N N . VAL A 1 90 ? 7.767 6.939 8.618 1.00 94.50 90 VAL A N 1
ATOM 699 C CA . VAL A 1 90 ? 8.171 5.924 7.638 1.00 94.50 90 VAL A CA 1
ATOM 700 C C . VAL A 1 90 ? 9.696 5.899 7.565 1.00 94.50 90 VAL A C 1
ATOM 702 O O . VAL A 1 90 ? 10.330 6.952 7.478 1.00 94.50 90 VAL A O 1
ATOM 705 N N . ALA A 1 91 ? 10.301 4.716 7.636 1.00 94.75 91 ALA A N 1
ATOM 706 C CA . ALA A 1 91 ? 11.756 4.560 7.693 1.00 94.75 91 ALA A CA 1
ATOM 707 C C . ALA A 1 91 ? 12.405 4.392 6.312 1.00 94.75 91 ALA A C 1
ATOM 709 O O . ALA A 1 91 ? 13.588 4.680 6.138 1.00 94.75 91 ALA A O 1
ATOM 710 N N . ASN A 1 92 ? 11.649 3.915 5.324 1.00 96.00 92 ASN A N 1
ATOM 711 C CA . ASN A 1 92 ? 12.150 3.592 3.989 1.00 96.00 92 ASN A CA 1
ATOM 712 C C . ASN A 1 92 ? 11.052 3.749 2.922 1.00 96.00 92 ASN A C 1
ATOM 714 O O . ASN A 1 92 ? 9.904 4.078 3.224 1.00 96.00 92 ASN A O 1
ATOM 718 N N . PHE A 1 93 ? 11.421 3.513 1.660 1.00 94.50 93 PHE A N 1
ATOM 719 C CA . PHE A 1 93 ? 10.509 3.672 0.529 1.00 94.50 93 PHE A CA 1
ATOM 720 C C . PHE A 1 93 ? 9.359 2.666 0.522 1.00 94.50 93 PHE A C 1
ATOM 722 O O . PHE A 1 93 ? 8.250 3.028 0.141 1.00 94.50 93 PHE A O 1
ATOM 729 N N . ASP A 1 94 ? 9.597 1.435 0.968 1.00 92.44 94 ASP A N 1
ATOM 730 C CA . ASP A 1 94 ? 8.562 0.402 0.971 1.00 92.44 94 ASP A CA 1
ATOM 731 C C . ASP A 1 94 ? 7.502 0.700 2.048 1.00 92.44 94 ASP A C 1
ATOM 733 O O . ASP A 1 94 ? 6.306 0.543 1.809 1.00 92.44 94 ASP A O 1
ATOM 737 N N . GLU A 1 95 ? 7.917 1.229 3.204 1.00 95.25 95 GLU A N 1
ATOM 738 C CA . GLU A 1 95 ? 7.005 1.741 4.233 1.00 95.25 95 GLU A CA 1
ATOM 739 C C . GLU A 1 95 ? 6.212 2.960 3.756 1.00 95.25 95 GLU A C 1
ATOM 741 O O . GLU A 1 95 ? 5.014 3.050 4.024 1.00 95.25 95 GLU A O 1
ATOM 746 N N . SER A 1 96 ? 6.841 3.887 3.024 1.00 95.94 96 SER A N 1
ATOM 747 C CA . SER A 1 96 ? 6.118 5.036 2.475 1.00 95.94 96 SER A CA 1
ATOM 748 C C . SER A 1 96 ? 5.120 4.651 1.387 1.00 95.94 96 SER A C 1
ATOM 750 O O . SER A 1 96 ? 4.013 5.185 1.388 1.00 95.94 96 SER A O 1
ATOM 752 N N . ASP A 1 97 ? 5.468 3.704 0.512 1.00 94.12 97 ASP A N 1
ATOM 753 C CA . ASP A 1 97 ? 4.561 3.186 -0.517 1.00 94.12 97 ASP A CA 1
ATOM 754 C C . ASP A 1 97 ? 3.360 2.472 0.145 1.00 94.12 97 ASP A C 1
ATOM 756 O O . ASP A 1 97 ? 2.203 2.710 -0.216 1.00 94.12 97 ASP A O 1
ATOM 760 N N . ALA A 1 98 ? 3.604 1.684 1.201 1.00 93.94 98 ALA A N 1
ATOM 761 C CA . ALA A 1 98 ? 2.546 1.037 1.978 1.00 93.94 98 ALA A CA 1
ATOM 762 C C . ALA A 1 98 ? 1.635 2.043 2.710 1.00 93.94 98 ALA A C 1
ATOM 764 O O . ALA A 1 98 ? 0.410 1.890 2.687 1.00 93.94 98 ALA A O 1
ATOM 765 N N . ALA A 1 99 ? 2.204 3.085 3.329 1.00 95.00 99 ALA A N 1
ATOM 766 C CA . ALA A 1 99 ? 1.439 4.141 3.997 1.00 95.00 99 ALA A CA 1
ATOM 767 C C . ALA A 1 99 ? 0.562 4.922 3.003 1.00 95.00 99 ALA A C 1
ATOM 769 O O . ALA A 1 99 ? -0.612 5.181 3.277 1.00 95.00 99 ALA A O 1
ATOM 770 N N . ALA A 1 100 ? 1.101 5.230 1.820 1.00 95.06 100 ALA A N 1
ATOM 771 C CA . ALA A 1 100 ? 0.370 5.879 0.738 1.00 95.06 100 ALA A CA 1
ATOM 772 C C . ALA A 1 100 ? -0.815 5.026 0.255 1.00 95.06 100 ALA A C 1
ATOM 774 O O . ALA A 1 100 ? -1.936 5.527 0.130 1.00 95.06 100 ALA A O 1
ATOM 775 N N . ALA A 1 101 ? -0.588 3.726 0.030 1.00 95.56 101 ALA A N 1
ATOM 776 C CA . 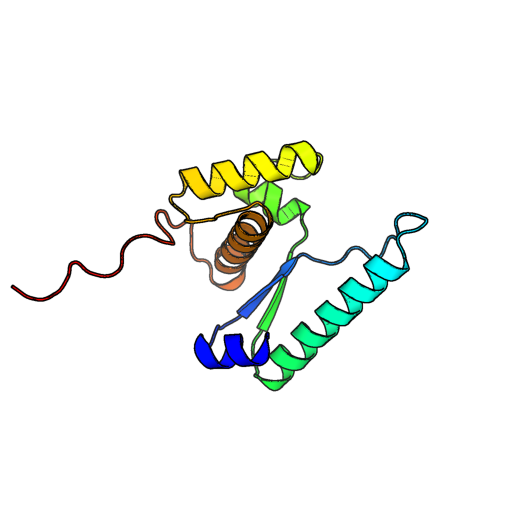ALA A 1 101 ? -1.631 2.790 -0.378 1.00 95.56 101 ALA A CA 1
ATOM 777 C C . ALA A 1 101 ? -2.739 2.675 0.680 1.00 95.56 101 ALA A C 1
ATOM 779 O O . ALA A 1 101 ? -3.924 2.760 0.349 1.00 95.56 101 ALA A O 1
ATOM 780 N N . TRP A 1 102 ? -2.363 2.533 1.956 1.00 94.38 102 TRP A N 1
ATOM 781 C CA . TRP A 1 102 ? -3.305 2.513 3.075 1.00 94.38 102 TRP A CA 1
ATOM 782 C C . TRP A 1 102 ? -4.171 3.774 3.103 1.00 94.38 102 TRP A C 1
ATOM 784 O O . TRP A 1 102 ? -5.395 3.674 3.207 1.00 94.38 102 TRP A O 1
ATOM 794 N N . HIS A 1 103 ? -3.555 4.949 2.958 1.00 93.25 103 HIS A N 1
ATOM 795 C CA . HIS A 1 103 ? -4.266 6.221 3.037 1.00 93.25 103 HIS A CA 1
ATOM 796 C C . HIS A 1 103 ? -5.273 6.381 1.891 1.00 93.25 103 HIS A C 1
ATOM 798 O O . HIS A 1 103 ? -6.447 6.663 2.140 1.00 93.25 103 HIS A O 1
ATOM 804 N N . LEU A 1 104 ? -4.867 6.067 0.655 1.00 94.19 104 LEU A N 1
ATOM 805 C CA . LEU A 1 104 ? -5.782 6.033 -0.490 1.00 94.19 104 LEU A CA 1
ATOM 806 C C . LEU A 1 104 ? -6.964 5.086 -0.242 1.00 94.19 104 LEU A C 1
ATOM 808 O O . LEU A 1 104 ? -8.115 5.423 -0.532 1.00 94.19 104 LEU A O 1
ATOM 812 N N . GLY A 1 105 ? -6.692 3.901 0.307 1.00 94.25 105 GLY A N 1
ATOM 813 C CA . GLY A 1 105 ? -7.735 2.950 0.661 1.00 94.25 105 GLY A CA 1
ATOM 814 C C . GLY A 1 105 ? -8.686 3.485 1.720 1.00 94.25 105 GLY A C 1
ATOM 815 O O . GLY A 1 105 ? -9.892 3.308 1.577 1.00 94.25 105 GLY A O 1
ATOM 816 N N . ARG A 1 106 ? -8.179 4.203 2.724 1.00 90.94 106 ARG A N 1
ATOM 817 C CA . ARG A 1 106 ? -9.000 4.851 3.750 1.00 90.94 106 ARG A CA 1
ATOM 818 C C . ARG A 1 106 ? -9.987 5.849 3.143 1.00 90.94 106 ARG A C 1
ATOM 820 O O . ARG A 1 106 ? -11.175 5.801 3.455 1.00 90.94 106 ARG A O 1
ATOM 827 N N . VAL A 1 107 ? -9.502 6.696 2.235 1.00 91.12 107 VAL A N 1
ATOM 828 C CA . VAL A 1 107 ? -10.324 7.687 1.527 1.00 91.12 107 VAL A CA 1
ATOM 829 C C . VAL A 1 107 ? -11.373 6.998 0.657 1.00 91.12 107 VAL A C 1
ATOM 831 O O . VAL A 1 107 ? -12.557 7.304 0.752 1.00 91.12 107 VAL A O 1
ATOM 834 N N . ARG A 1 108 ? -10.964 6.040 -0.182 1.00 92.44 108 ARG A N 1
ATOM 835 C CA . ARG A 1 108 ? -11.852 5.432 -1.187 1.00 92.44 108 ARG A CA 1
ATOM 836 C C . ARG A 1 108 ? -12.832 4.403 -0.625 1.00 92.44 108 ARG A C 1
ATOM 838 O O . ARG A 1 108 ? -13.897 4.220 -1.203 1.00 92.44 108 ARG A O 1
ATOM 845 N N . LEU A 1 109 ? -12.482 3.707 0.456 1.00 90.88 109 LEU A N 1
ATOM 846 C CA . LEU A 1 109 ? -13.348 2.685 1.056 1.00 90.88 109 LEU A CA 1
ATOM 847 C C . LEU A 1 109 ? -14.281 3.254 2.117 1.00 90.88 109 LEU A C 1
ATOM 849 O O . LEU A 1 109 ? -15.392 2.751 2.259 1.00 90.88 109 LEU A O 1
ATOM 853 N N . PHE A 1 110 ? -13.823 4.260 2.864 1.00 87.50 110 PHE A N 1
ATOM 854 C CA . PHE A 1 110 ? -14.505 4.730 4.070 1.00 87.50 110 PHE A CA 1
ATOM 855 C C . PHE A 1 110 ? -14.811 6.232 4.049 1.00 87.50 110 PHE A C 1
ATOM 857 O O . PHE A 1 110 ? -15.357 6.748 5.017 1.00 87.50 110 PHE A O 1
ATOM 864 N N . GLY A 1 111 ? -14.464 6.946 2.972 1.00 82.38 111 GLY A N 1
ATOM 865 C CA . GLY A 1 111 ? -14.767 8.372 2.823 1.00 82.38 111 GLY A CA 1
ATOM 866 C C . GLY A 1 111 ? -14.009 9.282 3.791 1.00 82.38 111 GLY A C 1
ATOM 867 O O . GLY A 1 111 ? -14.402 10.430 3.975 1.00 82.38 111 GLY A O 1
ATOM 868 N N . VAL A 1 112 ? -12.941 8.794 4.433 1.00 75.31 112 VAL A N 1
ATOM 869 C CA . VAL A 1 112 ? -12.214 9.580 5.438 1.00 75.31 112 VAL A CA 1
ATOM 870 C C . VAL A 1 112 ? -11.117 10.408 4.778 1.00 75.31 112 VAL A C 1
ATOM 872 O O . VAL A 1 112 ? -10.261 9.853 4.096 1.00 75.31 112 VAL A O 1
ATOM 875 N N . SER A 1 113 ? -11.120 11.724 4.997 1.00 68.62 113 SER A N 1
ATOM 876 C CA . SER A 1 113 ? -10.167 12.676 4.407 1.00 68.62 113 SER A CA 1
ATOM 877 C C . SER A 1 113 ? -8.731 12.548 4.954 1.00 68.62 113 SER A C 1
ATOM 879 O O . SER A 1 113 ? -8.452 11.757 5.859 1.00 68.62 113 SER A O 1
ATOM 881 N N . MET A 1 114 ? -7.797 13.334 4.390 1.00 63.16 114 MET A N 1
ATOM 882 C CA . MET A 1 114 ? -6.385 13.380 4.808 1.00 63.16 114 MET A CA 1
ATOM 883 C C . MET A 1 114 ? -6.204 13.625 6.310 1.00 63.16 114 MET A C 1
ATOM 885 O O . MET A 1 114 ? -6.882 14.469 6.889 1.00 63.16 114 MET A O 1
ATOM 889 N N . VAL A 1 115 ? -5.264 12.889 6.919 1.00 62.56 115 VAL A N 1
ATOM 890 C CA . VAL A 1 115 ? -4.951 12.960 8.355 1.00 62.56 115 VAL A CA 1
ATOM 891 C C . VAL A 1 115 ? -3.461 13.270 8.538 1.00 62.56 115 VAL A C 1
ATOM 893 O O . VAL A 1 115 ? -2.624 12.429 8.187 1.00 62.56 115 VAL A O 1
ATOM 896 N N . PRO A 1 116 ? -3.115 14.452 9.076 1.00 63.44 116 PRO A N 1
ATOM 897 C CA . PRO A 1 116 ? -1.767 14.748 9.556 1.00 63.44 116 PRO A CA 1
ATOM 898 C C . PRO A 1 116 ? -1.398 13.897 10.785 1.00 63.44 116 PRO A C 1
ATOM 900 O O . PRO A 1 116 ? -2.264 13.573 11.592 1.00 63.44 116 PRO A O 1
ATOM 903 N N . GLY A 1 117 ? -0.114 13.565 10.959 1.00 60.84 117 GLY A N 1
ATOM 904 C CA . GLY A 1 117 ? 0.430 13.063 12.233 1.00 60.84 117 GLY A CA 1
ATOM 905 C C . GLY A 1 117 ? 0.244 11.569 12.526 1.00 60.84 117 GLY A C 1
ATOM 906 O O . GLY A 1 117 ? 0.307 11.164 13.680 1.00 60.84 117 GLY A O 1
ATOM 907 N N . LEU A 1 118 ? 0.049 10.733 11.501 1.00 58.03 118 LEU A N 1
ATOM 908 C CA . LEU A 1 118 ? -0.347 9.317 11.616 1.00 58.03 118 LEU A CA 1
ATOM 909 C C . LEU A 1 118 ? 0.539 8.415 12.506 1.00 58.03 118 LEU A C 1
ATOM 911 O O . LEU A 1 118 ? 0.132 7.297 12.805 1.00 58.03 118 LEU A O 1
ATOM 915 N N . PHE A 1 119 ? 1.719 8.856 12.952 1.00 51.62 119 PHE A N 1
ATOM 916 C CA . PHE A 1 119 ? 2.581 8.019 13.791 1.00 51.62 119 PHE A CA 1
ATOM 917 C C . PHE A 1 119 ? 3.254 8.704 15.000 1.00 51.62 119 PHE A C 1
ATOM 919 O O . PHE A 1 119 ? 4.162 8.105 15.567 1.00 51.62 119 PHE A O 1
ATOM 926 N N . GLY A 1 120 ? 2.846 9.884 15.478 1.00 37.69 120 GLY A N 1
ATOM 927 C CA . GLY A 1 120 ? 3.321 10.421 16.776 1.00 37.69 120 GLY A CA 1
ATOM 928 C C . GLY A 1 120 ? 2.256 11.282 17.457 1.00 37.69 120 GLY A C 1
ATOM 929 O O . GLY A 1 120 ? 1.650 12.094 16.773 1.00 37.69 120 GLY A O 1
ATO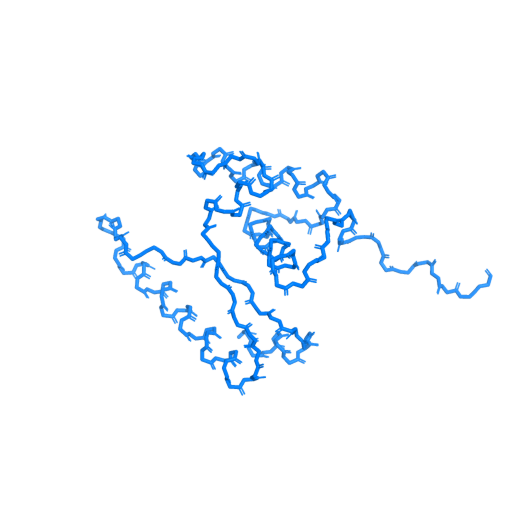M 930 N N . ASP A 1 121 ? 1.922 11.148 18.742 1.00 36.38 121 ASP A N 1
ATOM 931 C CA . ASP A 1 121 ? 2.459 10.352 19.854 1.00 36.38 121 ASP A CA 1
ATOM 932 C C . ASP A 1 121 ? 1.295 9.690 20.616 1.00 36.38 121 ASP A C 1
ATOM 934 O O . ASP A 1 121 ? 0.276 10.329 20.874 1.00 36.38 121 ASP A O 1
ATOM 938 N N . GLU A 1 122 ? 1.431 8.423 21.015 1.00 45.28 122 GLU A N 1
ATOM 939 C CA . GLU A 1 122 ? 0.652 7.930 22.156 1.00 45.28 122 GLU A CA 1
ATOM 940 C C . GLU A 1 122 ? 1.345 8.400 23.446 1.00 45.28 122 GLU A C 1
ATOM 942 O O . GLU A 1 122 ? 2.563 8.280 23.554 1.00 45.28 122 GLU A O 1
ATOM 947 N N . LEU A 1 123 ? 0.538 8.848 24.421 1.00 41.31 123 LEU A N 1
ATOM 948 C CA . LEU A 1 123 ? 0.861 9.189 25.823 1.00 41.31 123 LEU A CA 1
ATOM 949 C C . LEU A 1 123 ? 1.212 10.654 26.145 1.00 41.31 123 LEU A C 1
ATOM 951 O O . LEU A 1 123 ? 2.294 10.926 26.640 1.00 41.31 123 LEU A O 1
ATOM 955 N N . HIS A 1 124 ? 0.231 11.558 26.066 1.00 35.81 124 HIS A N 1
ATOM 956 C CA . HIS A 1 124 ? 0.020 12.567 27.122 1.00 35.81 124 HIS A CA 1
ATOM 957 C C . HIS A 1 124 ? -1.473 12.884 27.281 1.00 35.81 124 HIS A C 1
ATOM 959 O O . HIS A 1 124 ? -1.949 13.979 27.016 1.00 35.81 124 HIS A O 1
ATOM 965 N N . ALA A 1 125 ? -2.219 11.877 27.723 1.00 35.84 125 ALA A N 1
ATOM 966 C CA . ALA A 1 125 ? -3.463 12.069 28.460 1.00 35.84 125 ALA A CA 1
ATOM 967 C C . ALA A 1 125 ? -3.556 10.944 29.500 1.00 35.84 125 ALA A C 1
ATOM 969 O O . ALA A 1 125 ? -4.414 10.070 29.440 1.00 35.84 125 ALA A O 1
ATOM 970 N N . ARG A 1 126 ? -2.561 10.900 30.396 1.00 35.59 126 ARG A N 1
ATOM 971 C CA . ARG A 1 126 ? -2.799 10.389 31.744 1.00 35.59 126 ARG A CA 1
ATOM 972 C C . ARG A 1 126 ? -3.348 11.563 32.531 1.00 35.59 126 ARG A C 1
ATOM 974 O O . ARG A 1 126 ? -2.782 12.650 32.452 1.00 35.59 126 ARG A O 1
ATOM 981 N N . ASP A 1 127 ? -4.440 11.298 33.225 1.00 42.94 127 ASP A N 1
ATOM 982 C CA . ASP A 1 127 ? -5.033 12.151 34.240 1.00 42.94 127 ASP A CA 1
ATOM 983 C C . ASP A 1 127 ? -3.967 12.835 35.105 1.00 42.94 127 ASP A C 1
ATOM 985 O O . ASP A 1 127 ? -3.123 12.142 35.685 1.00 42.94 127 ASP A O 1
ATOM 989 N N . GLN A 1 128 ? -4.037 14.168 35.173 1.00 37.00 128 GLN A N 1
ATOM 990 C CA . GLN A 1 128 ? -3.948 15.042 36.359 1.00 37.00 128 GLN A CA 1
ATOM 991 C C . GLN A 1 128 ? -3.607 16.475 35.947 1.00 37.00 128 GLN A C 1
ATOM 993 O O . GLN A 1 128 ? -2.562 16.680 35.292 1.00 37.00 128 GLN A O 1
#

Radius of gyration: 16.4 Å; Cα contacts (8 Å, |Δi|>4): 134; chains: 1; bounding box: 28×33×57 Å

Nearest PDB structures (foldseek):
  7xhj-assembly1_A  TM=7.066E-01  e=1.657E-04  Deinococcus radiodurans R1 = ATCC 13939 = DSM 20539
  1hjr-assembly2_D  TM=7.158E-01  e=7.465E-04  Escherichia coli
  6lw3-assembly1_B  TM=7.299E-01  e=1.057E-03  Pseudomonas aeruginosa
  4ep4-assembly1_B  TM=6.653E-01  e=1.779E-03  Thermus thermophilus HB8
  4ep5-assembly1_A-2  TM=6.673E-01  e=1.997E-03  Thermus thermophilus HB8

Sequence (128 aa):
MTARLIDKWRPDAVVIEKGIAAGVAGKEARVQQAFGYRGCIFGVARMKGVKVAEYSVGDIREYLIGERSLRTDMAKPRVFEACKRLGWKVANFDESDAAAAWHLGRVRLFGVSMVPGLFGDELHARDQ

Mean predicted aligned error: 7.24 Å

Foldseek 3Di:
DLLVCCVVPVDLADFDEDQDCPDDVPCNVVSVVVVVVVVVNVVSCVVVVHHYHYDHLQVLQCVQPVGRPDDPVVSQVSLVVSCVVLQHDDDGSVSSSSVSRVQSCCCVVPVDDRHGNVDDDPDDPDDD